Protein AF-A0A1F5E9Q3-F1 (afdb_monomer_lite)

Sequence (68 aa):
MKSEMTKTDMIKKSTVDLLRLSEEMKVKVADLTMKISSKREKNFSKLKYLKRDRARVLGELSERNNNE

Foldseek 3Di:
DDQDDDPVNLVPDDLVRLVVVLVVLVVVLVVVVVCVVVVVDDPVVVSVSSVVVSVSSVVVNVVVVVVD

pLDDT: mean 87.66, std 11.06, range [51.91, 97.38]

Radius of gyration: 13.31 Å; chains: 1; bounding box: 29×17×37 Å

InterPro domains:
  IPR001854 Large ribosomal subunit protein uL29 [MF_00374] (5-64)
  IPR036049 Large ribosomal subunit protein uL29 superfamily [G3DSA:1.10.287.310] (4-67)
  IPR036049 Large ribosomal subunit protein uL29 superfamily [SSF46561] (5-66)

Structure (mmCIF, N/CA/C/O backbone):
data_AF-A0A1F5E9Q3-F1
#
_entry.id   AF-A0A1F5E9Q3-F1
#
loop_
_atom_site.group_PDB
_atom_site.id
_atom_site.type_symbol
_atom_site.label_atom_id
_atom_site.label_alt_id
_atom_site.label_comp_id
_atom_site.label_asym_id
_atom_site.label_entity_id
_atom_site.label_seq_id
_atom_site.pdbx_PDB_ins_code
_atom_site.Cartn_x
_atom_site.Cartn_y
_atom_site.Cartn_z
_atom_site.occupancy
_atom_site.B_iso_or_equiv
_atom_site.auth_seq_id
_atom_site.auth_comp_id
_atom_site.auth_asym_id
_atom_site.auth_atom_id
_atom_site.pdbx_PDB_model_num
ATOM 1 N N . MET A 1 1 ? 6.515 -7.806 14.453 1.00 54.19 1 MET A N 1
ATOM 2 C CA . MET A 1 1 ? 6.331 -8.231 13.046 1.00 54.19 1 MET A CA 1
ATOM 3 C C . MET A 1 1 ? 7.242 -7.381 12.172 1.00 54.19 1 MET A C 1
ATOM 5 O O . MET A 1 1 ? 7.242 -6.167 12.349 1.00 54.19 1 MET A O 1
ATOM 9 N N . LYS A 1 2 ? 8.075 -8.003 11.330 1.00 51.91 2 LYS A N 1
ATOM 10 C CA . LYS A 1 2 ? 8.986 -7.311 10.400 1.00 51.91 2 LYS A CA 1
ATOM 11 C C . LYS A 1 2 ? 8.224 -6.981 9.104 1.00 51.91 2 LYS A C 1
ATOM 13 O O . LYS A 1 2 ? 7.280 -7.682 8.768 1.00 51.91 2 LYS A O 1
ATOM 18 N N . SER A 1 3 ? 8.598 -5.892 8.434 1.00 56.34 3 SER A N 1
ATOM 19 C CA . SER A 1 3 ? 8.122 -5.559 7.079 1.00 56.34 3 SER A CA 1
ATOM 20 C C . SER A 1 3 ? 8.638 -6.638 6.119 1.00 56.34 3 SER A C 1
ATOM 22 O O . SER A 1 3 ? 9.831 -6.936 6.144 1.00 56.34 3 SER A O 1
ATOM 24 N N . GLU A 1 4 ? 7.734 -7.275 5.371 1.00 65.56 4 GLU A N 1
ATOM 25 C CA . GLU A 1 4 ? 8.017 -8.515 4.623 1.00 65.56 4 GLU A CA 1
ATOM 26 C C . GLU A 1 4 ? 8.588 -8.270 3.222 1.00 65.56 4 GLU A C 1
ATOM 28 O O . GLU A 1 4 ? 9.114 -9.195 2.617 1.00 65.56 4 GLU A O 1
ATOM 33 N N . MET A 1 5 ? 8.525 -7.041 2.702 1.00 68.50 5 MET A N 1
ATOM 34 C CA . MET A 1 5 ? 8.864 -6.770 1.305 1.00 68.50 5 MET A CA 1
ATOM 35 C C . MET A 1 5 ? 10.198 -6.032 1.159 1.00 68.50 5 MET A C 1
ATOM 37 O O . MET A 1 5 ? 10.328 -4.860 1.543 1.00 68.50 5 MET A O 1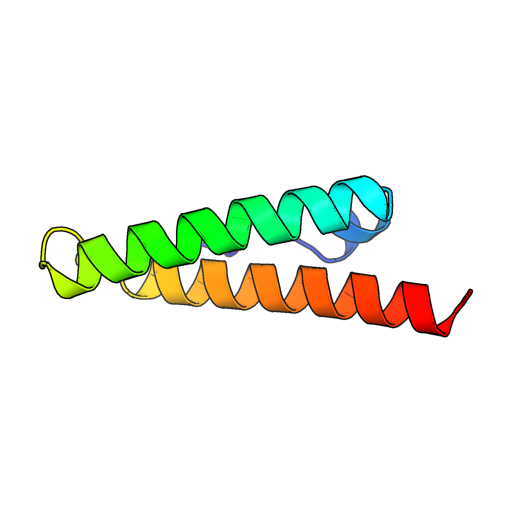
ATOM 41 N N . THR A 1 6 ? 11.193 -6.727 0.603 1.00 73.12 6 THR A N 1
ATOM 42 C CA . THR A 1 6 ? 12.541 -6.191 0.372 1.00 73.12 6 THR A CA 1
ATOM 43 C C . THR A 1 6 ? 12.663 -5.537 -1.010 1.00 73.12 6 THR A C 1
ATOM 45 O O . THR A 1 6 ? 11.876 -5.820 -1.913 1.00 73.12 6 THR A O 1
ATOM 48 N N . LYS A 1 7 ? 13.661 -4.656 -1.206 1.00 69.38 7 LYS A N 1
ATOM 49 C CA . LYS A 1 7 ? 13.925 -4.036 -2.524 1.00 69.38 7 LYS A CA 1
ATOM 50 C C . LYS A 1 7 ? 14.214 -5.094 -3.597 1.00 69.38 7 LYS A C 1
ATOM 52 O O . LYS A 1 7 ? 13.713 -4.992 -4.711 1.00 69.38 7 LYS A O 1
ATOM 57 N N . THR A 1 8 ? 14.907 -6.166 -3.227 1.00 67.12 8 THR A N 1
ATOM 58 C CA . THR A 1 8 ? 15.208 -7.309 -4.100 1.00 67.12 8 THR A CA 1
ATOM 59 C C . THR A 1 8 ? 13.951 -8.030 -4.596 1.00 67.12 8 THR A C 1
ATOM 61 O O . THR A 1 8 ? 13.905 -8.446 -5.753 1.00 67.12 8 THR A O 1
ATOM 64 N N . ASP A 1 9 ? 12.914 -8.143 -3.760 1.00 73.62 9 ASP A N 1
ATOM 65 C CA . ASP A 1 9 ? 11.637 -8.760 -4.154 1.00 73.62 9 ASP A CA 1
ATOM 66 C C . ASP A 1 9 ? 10.856 -7.889 -5.147 1.00 73.62 9 ASP A C 1
ATOM 68 O O . ASP A 1 9 ? 10.111 -8.409 -5.978 1.00 73.62 9 ASP A O 1
ATOM 72 N N . MET A 1 10 ? 11.034 -6.565 -5.079 1.00 75.12 10 MET A N 1
ATOM 73 C CA . MET A 1 10 ? 10.389 -5.610 -5.984 1.00 75.12 10 MET A CA 1
ATOM 74 C C . MET A 1 10 ? 11.092 -5.542 -7.343 1.00 75.12 10 MET A C 1
ATOM 76 O O . MET A 1 10 ? 10.417 -5.524 -8.367 1.00 75.12 10 MET A O 1
ATOM 80 N N . ILE A 1 11 ? 12.430 -5.587 -7.374 1.00 69.69 11 ILE A N 1
ATOM 81 C CA . ILE A 1 11 ? 13.218 -5.562 -8.622 1.00 69.69 11 ILE A CA 1
ATOM 82 C C . ILE A 1 11 ? 12.839 -6.730 -9.546 1.00 69.69 11 ILE A C 1
ATOM 84 O O . ILE A 1 11 ? 12.734 -6.552 -10.754 1.00 69.69 11 ILE A O 1
ATOM 88 N N . LYS A 1 12 ? 12.548 -7.910 -8.982 1.00 80.00 12 LYS A N 1
ATOM 89 C CA . LYS A 1 12 ? 12.142 -9.102 -9.748 1.00 80.00 12 LYS A CA 1
ATOM 90 C C . LYS A 1 12 ? 10.727 -9.028 -10.340 1.00 80.00 12 LYS A C 1
ATOM 92 O O . LYS A 1 12 ? 10.380 -9.873 -11.160 1.00 80.00 12 LYS A O 1
ATOM 97 N N . LYS A 1 13 ? 9.891 -8.080 -9.908 1.00 80.75 13 LYS A N 1
ATOM 98 C CA . LYS A 1 13 ? 8.516 -7.911 -10.404 1.00 80.75 13 LYS A CA 1
ATOM 99 C C . LYS A 1 13 ? 8.496 -7.026 -11.646 1.00 80.75 13 LYS A C 1
ATOM 101 O O . LYS A 1 13 ? 9.279 -6.081 -11.743 1.00 80.75 13 LYS A O 1
ATOM 106 N N . SER A 1 14 ? 7.569 -7.290 -12.568 1.00 89.00 14 SER A N 1
ATOM 107 C CA . SER A 1 14 ? 7.316 -6.382 -13.692 1.00 89.00 14 SER A CA 1
ATOM 108 C C . SER A 1 14 ? 6.709 -5.060 -13.200 1.00 89.00 14 SER A C 1
ATOM 110 O O . SER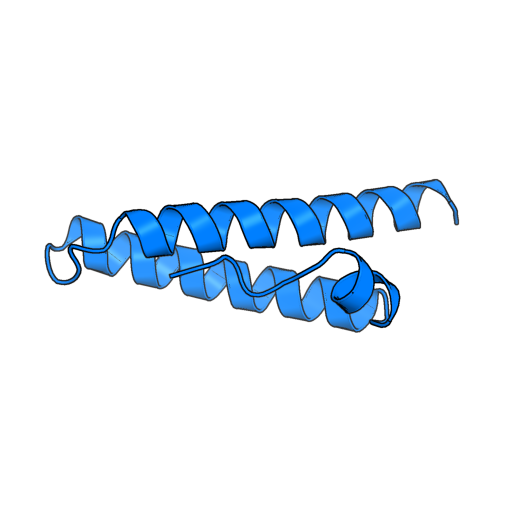 A 1 14 ? 6.150 -4.989 -12.102 1.00 89.00 14 SER A O 1
ATOM 112 N N . THR A 1 15 ? 6.786 -4.001 -14.010 1.00 89.56 15 THR A N 1
ATOM 113 C CA . THR A 1 15 ? 6.139 -2.711 -13.697 1.00 89.56 15 THR A CA 1
ATOM 114 C C . THR A 1 15 ? 4.628 -2.880 -13.492 1.00 89.56 15 THR A C 1
ATOM 116 O O . THR A 1 15 ? 4.062 -2.320 -12.555 1.00 89.56 15 THR A O 1
ATOM 119 N N . VAL A 1 16 ? 3.984 -3.738 -14.292 1.00 91.25 16 VAL A N 1
ATOM 120 C CA . VAL A 1 16 ? 2.554 -4.070 -14.162 1.00 91.25 16 VAL A CA 1
ATOM 121 C C . VAL A 1 16 ? 2.256 -4.754 -12.823 1.00 91.25 16 VAL A C 1
ATOM 123 O O . VAL A 1 16 ? 1.294 -4.390 -12.144 1.00 91.25 16 VAL A O 1
ATOM 126 N N . ASP A 1 17 ? 3.098 -5.696 -12.395 1.00 91.25 17 ASP A N 1
ATOM 127 C CA . ASP A 1 17 ? 2.933 -6.375 -11.104 1.00 91.25 17 ASP A CA 1
ATOM 128 C C . ASP A 1 17 ? 3.113 -5.420 -9.922 1.00 91.25 17 ASP A C 1
ATOM 130 O O . ASP A 1 17 ? 2.396 -5.524 -8.925 1.00 91.25 17 ASP A O 1
ATOM 134 N N . LEU A 1 18 ? 4.058 -4.481 -10.019 1.00 91.31 18 LEU A N 1
ATOM 135 C CA . LEU A 1 18 ? 4.261 -3.451 -9.002 1.00 91.31 18 LEU A CA 1
ATOM 136 C C . LEU A 1 18 ? 3.069 -2.488 -8.925 1.00 91.31 18 LEU A C 1
ATOM 138 O O . LEU A 1 18 ? 2.634 -2.152 -7.821 1.00 91.31 18 LEU A O 1
ATOM 142 N N . LEU A 1 19 ? 2.492 -2.095 -10.065 1.00 92.50 19 LEU A N 1
ATOM 143 C CA . LEU A 1 19 ? 1.271 -1.283 -10.106 1.00 92.50 19 LEU A CA 1
ATOM 144 C C . LEU A 1 19 ? 0.102 -2.010 -9.440 1.00 92.50 19 LEU A C 1
ATOM 146 O O . LEU A 1 19 ? -0.529 -1.455 -8.535 1.00 92.50 19 LEU A O 1
ATOM 150 N N . ARG A 1 20 ? -0.134 -3.273 -9.818 1.00 93.81 20 ARG A N 1
ATOM 151 C CA . ARG A 1 20 ? -1.179 -4.114 -9.220 1.00 93.81 20 ARG A CA 1
ATOM 152 C C . ARG A 1 20 ? -1.003 -4.234 -7.708 1.00 93.81 20 ARG A C 1
ATOM 154 O O . ARG A 1 20 ? -1.947 -4.011 -6.952 1.00 93.81 20 ARG A O 1
ATOM 161 N N . LEU A 1 21 ? 0.218 -4.513 -7.262 1.00 91.94 21 LEU A N 1
ATOM 162 C CA . LEU A 1 21 ? 0.549 -4.605 -5.845 1.00 91.94 21 LEU A CA 1
ATOM 163 C C . LEU A 1 21 ? 0.286 -3.284 -5.106 1.00 91.94 21 LEU A C 1
ATOM 165 O O . LEU A 1 21 ? -0.248 -3.293 -3.997 1.00 91.94 21 LEU A O 1
ATOM 169 N N . SER A 1 22 ? 0.606 -2.142 -5.717 1.00 93.31 22 SER A N 1
ATOM 170 C CA . SER A 1 22 ? 0.375 -0.823 -5.116 1.00 93.31 22 SER A CA 1
ATOM 171 C C . SER A 1 22 ? -1.115 -0.532 -4.868 1.00 93.31 22 SER A C 1
ATOM 173 O O . SER A 1 22 ? -1.461 0.065 -3.836 1.00 93.31 22 SER A O 1
ATOM 175 N N . GLU A 1 23 ? -1.994 -0.999 -5.761 1.00 95.25 23 GLU A N 1
ATOM 176 C CA . GLU A 1 23 ? -3.447 -0.868 -5.632 1.00 95.25 23 GLU A CA 1
ATOM 177 C C . GLU A 1 23 ? -4.006 -1.844 -4.593 1.00 95.25 23 GLU A C 1
ATOM 179 O O . GLU A 1 23 ? -4.775 -1.439 -3.719 1.00 95.25 23 GLU A O 1
ATOM 184 N N . GLU A 1 24 ? -3.543 -3.095 -4.570 1.00 94.38 24 GLU A N 1
ATOM 185 C CA . GLU A 1 24 ? -3.912 -4.043 -3.509 1.00 94.38 24 GLU A CA 1
ATOM 186 C C . GLU A 1 24 ? -3.536 -3.509 -2.116 1.00 94.38 24 GLU A C 1
ATOM 188 O O . GLU A 1 24 ? -4.310 -3.600 -1.157 1.00 94.38 24 GLU A O 1
ATOM 193 N N . MET A 1 25 ? -2.358 -2.895 -1.991 1.00 94.56 25 MET A N 1
ATOM 194 C CA . MET A 1 25 ? -1.919 -2.271 -0.744 1.00 94.56 25 MET A CA 1
ATOM 195 C C . MET A 1 25 ? -2.748 -1.039 -0.387 1.00 94.56 25 MET A C 1
ATOM 197 O O . MET A 1 25 ? -3.031 -0.831 0.791 1.00 94.56 25 MET A O 1
ATOM 201 N N . LYS A 1 26 ? -3.164 -0.232 -1.369 1.00 95.31 26 LYS A N 1
ATOM 202 C CA . LYS A 1 26 ? -4.047 0.926 -1.156 1.00 95.31 26 LYS A CA 1
ATOM 203 C C . LYS A 1 26 ? -5.380 0.495 -0.546 1.00 95.31 26 LYS A C 1
ATOM 205 O O . LYS A 1 26 ? -5.796 1.070 0.460 1.00 95.31 26 LYS A O 1
ATOM 210 N N . VAL A 1 27 ? -5.998 -0.553 -1.095 1.00 97.12 27 VAL A N 1
ATOM 211 C CA . VAL A 1 27 ? -7.251 -1.121 -0.572 1.00 97.12 27 VAL A CA 1
ATOM 212 C C . VAL A 1 27 ? -7.060 -1.625 0.861 1.00 97.12 27 VAL A C 1
ATOM 214 O O . VAL A 1 27 ? -7.833 -1.270 1.751 1.00 97.12 27 VAL A O 1
ATOM 217 N N . LYS A 1 28 ? -5.983 -2.375 1.127 1.00 95.56 28 LYS A N 1
ATOM 218 C CA . LYS A 1 28 ? -5.666 -2.867 2.480 1.00 95.56 28 LYS A CA 1
ATOM 219 C C . LYS A 1 28 ? -5.410 -1.731 3.478 1.00 95.56 28 LYS A C 1
ATOM 221 O O . LYS A 1 28 ? -5.810 -1.838 4.635 1.00 95.56 28 LYS A O 1
ATOM 226 N N . VAL A 1 29 ? -4.756 -0.642 3.060 1.00 95.75 29 VAL A N 1
ATOM 227 C CA . VAL A 1 29 ? -4.550 0.549 3.905 1.00 95.75 29 VAL A CA 1
ATOM 228 C C . VAL A 1 29 ? -5.889 1.185 4.258 1.00 95.75 29 VAL A C 1
ATOM 230 O O . VAL A 1 29 ? -6.082 1.539 5.421 1.00 95.75 29 VAL A O 1
ATOM 233 N N . ALA A 1 30 ? -6.801 1.321 3.294 1.00 96.31 30 ALA A N 1
ATOM 234 C CA . ALA A 1 30 ? -8.124 1.889 3.531 1.00 96.31 30 ALA A CA 1
ATOM 235 C C . ALA A 1 30 ? -8.926 1.040 4.532 1.00 96.31 30 ALA A C 1
ATOM 237 O O . ALA A 1 30 ? -9.349 1.560 5.564 1.00 96.31 30 ALA A O 1
ATOM 238 N N . ASP A 1 31 ? -9.029 -0.271 4.298 1.00 96.19 31 ASP A N 1
ATOM 239 C CA . ASP A 1 31 ? -9.716 -1.211 5.196 1.00 96.19 31 ASP A CA 1
ATOM 240 C C . ASP A 1 31 ? -9.136 -1.179 6.619 1.00 96.19 31 ASP A C 1
ATOM 242 O O . ASP A 1 31 ? -9.857 -1.023 7.607 1.00 96.19 31 ASP A O 1
ATOM 246 N N . LEU A 1 32 ? -7.809 -1.254 6.738 1.00 95.75 32 LEU A N 1
ATOM 247 C CA . LEU A 1 32 ? -7.150 -1.249 8.038 1.00 95.75 32 LEU A CA 1
ATOM 248 C C . LEU A 1 32 ? -7.316 0.092 8.764 1.00 95.75 32 LEU A C 1
ATOM 250 O O . LEU A 1 32 ? -7.477 0.115 9.983 1.00 95.75 32 LEU A O 1
ATOM 254 N N . THR A 1 33 ? -7.325 1.202 8.022 1.00 95.56 33 THR A N 1
ATOM 255 C CA . THR A 1 33 ? -7.617 2.531 8.576 1.00 95.56 33 THR A CA 1
ATOM 256 C C . THR A 1 33 ? -9.039 2.573 9.131 1.00 95.56 33 THR A C 1
ATOM 258 O O . THR A 1 33 ? -9.221 2.968 10.278 1.00 95.56 33 THR A O 1
ATOM 261 N N . MET A 1 34 ? -10.035 2.080 8.386 1.00 97.38 34 MET A N 1
ATOM 262 C CA . MET A 1 34 ? -11.427 2.021 8.851 1.00 97.38 34 MET A CA 1
ATOM 263 C C . MET A 1 34 ? -11.593 1.140 10.099 1.00 97.38 34 MET A C 1
ATOM 265 O O . MET A 1 34 ? -12.294 1.514 11.044 1.00 97.38 34 MET A O 1
ATOM 269 N N . LYS A 1 35 ? -10.926 -0.019 10.147 1.00 96.44 35 LYS A N 1
ATOM 270 C CA . LYS A 1 35 ? -10.942 -0.915 11.318 1.00 96.44 35 LYS A CA 1
ATOM 271 C C . LYS A 1 35 ? -10.317 -0.268 12.554 1.00 96.44 35 LYS A C 1
ATOM 273 O O . LYS A 1 35 ? -10.858 -0.408 13.649 1.00 96.44 35 LYS A O 1
ATOM 278 N N . ILE A 1 36 ? -9.226 0.478 12.382 1.00 95.38 36 ILE A N 1
ATOM 279 C CA . ILE A 1 36 ? -8.590 1.234 13.468 1.00 95.38 36 ILE A CA 1
ATOM 280 C C . ILE A 1 36 ? -9.499 2.372 13.948 1.00 95.38 36 ILE A C 1
ATOM 282 O O . ILE A 1 36 ? -9.743 2.492 15.148 1.00 95.38 36 ILE A O 1
ATOM 286 N N . SER A 1 37 ? -10.065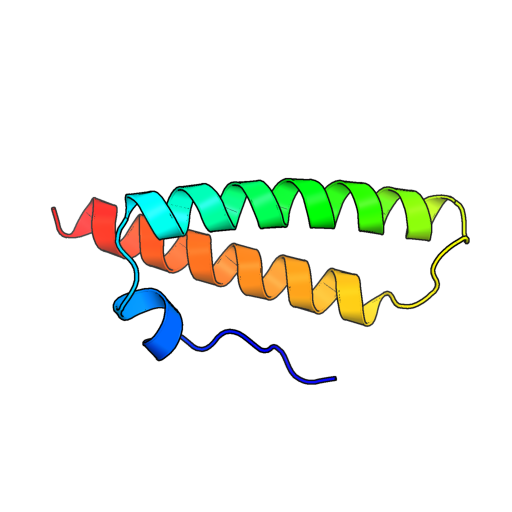 3.163 13.031 1.00 95.25 37 SER A N 1
ATOM 287 C CA . SER A 1 37 ? -10.987 4.259 13.367 1.00 95.25 37 SER A CA 1
ATOM 288 C C . SER A 1 37 ? -12.242 3.769 14.096 1.00 95.25 37 SER A C 1
ATOM 290 O O . SER A 1 37 ? -12.724 4.432 15.010 1.00 95.25 37 SER A O 1
ATOM 292 N N . SER A 1 38 ? -12.738 2.578 13.750 1.00 96.88 38 SER A N 1
ATOM 293 C CA . SER A 1 38 ? -13.867 1.921 14.427 1.00 96.88 38 SER A CA 1
ATOM 294 C C . SER A 1 38 ? -13.478 1.140 15.691 1.00 96.88 38 SER A C 1
ATOM 296 O O . SER A 1 38 ? -14.321 0.451 16.262 1.00 96.88 38 SER A O 1
ATOM 298 N N . LYS A 1 39 ? -12.216 1.226 16.145 1.00 94.25 39 LYS A N 1
ATOM 299 C CA . LYS A 1 39 ? -11.661 0.495 17.304 1.00 94.25 39 LYS A CA 1
ATOM 300 C C . LYS A 1 39 ? -11.749 -1.041 17.197 1.00 94.25 39 LYS A C 1
ATOM 302 O O . LYS A 1 39 ? -11.539 -1.730 18.194 1.00 94.25 39 LYS A O 1
ATOM 307 N N . ARG A 1 40 ? -12.019 -1.585 16.001 1.00 94.25 40 ARG A N 1
ATOM 308 C CA . ARG A 1 40 ? -12.056 -3.032 15.697 1.00 94.25 40 ARG A CA 1
ATOM 309 C C . ARG A 1 40 ? -10.665 -3.636 15.492 1.00 94.25 40 ARG A C 1
ATOM 311 O O . ARG A 1 40 ? -10.516 -4.850 15.483 1.00 94.25 40 ARG A O 1
ATOM 318 N N . GLU A 1 41 ? -9.655 -2.792 15.328 1.00 92.31 41 GLU A N 1
ATOM 319 C CA . GLU A 1 41 ? -8.247 -3.163 15.237 1.00 92.31 41 GLU A CA 1
ATOM 320 C C . GLU A 1 41 ? -7.421 -2.180 16.075 1.00 92.31 41 GLU A C 1
ATOM 322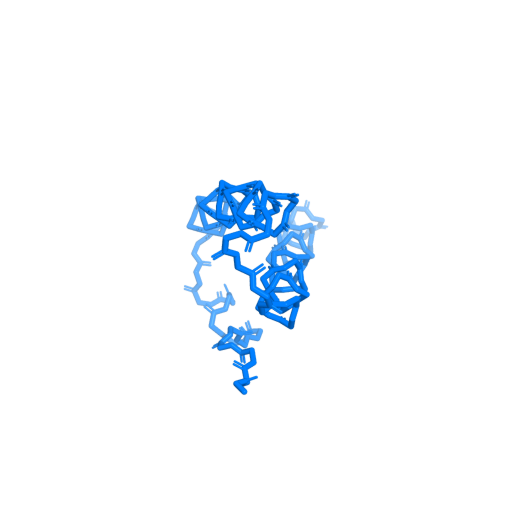 O O . GLU A 1 41 ? -7.657 -0.973 16.036 1.00 92.31 41 GLU A O 1
ATOM 327 N N . LYS A 1 42 ? -6.449 -2.689 16.837 1.00 91.75 42 LYS A N 1
ATOM 328 C CA . LYS A 1 42 ? -5.538 -1.879 17.670 1.00 91.75 42 LYS A CA 1
ATOM 329 C C . LYS A 1 42 ? -4.093 -1.944 17.180 1.00 91.75 42 LYS A C 1
ATOM 331 O O . LYS A 1 42 ? -3.212 -1.296 17.738 1.00 91.75 42 LYS A O 1
ATOM 336 N N . ASN A 1 43 ? -3.820 -2.718 16.134 1.00 89.06 43 ASN A N 1
ATOM 337 C CA . ASN A 1 43 ? -2.490 -2.872 15.575 1.00 89.06 43 ASN A CA 1
ATOM 338 C C . ASN A 1 43 ? -2.127 -1.709 14.633 1.00 89.06 43 ASN A C 1
ATOM 340 O O . ASN A 1 43 ? -2.060 -1.850 13.411 1.00 89.06 43 ASN A O 1
ATOM 344 N N . PHE A 1 44 ? -1.839 -0.545 15.218 1.00 91.88 44 PHE A N 1
ATOM 345 C CA . PHE A 1 44 ? -1.355 0.638 14.492 1.00 91.88 44 PHE A CA 1
ATOM 346 C C . PHE A 1 44 ? -0.031 0.379 13.760 1.00 91.88 44 PHE 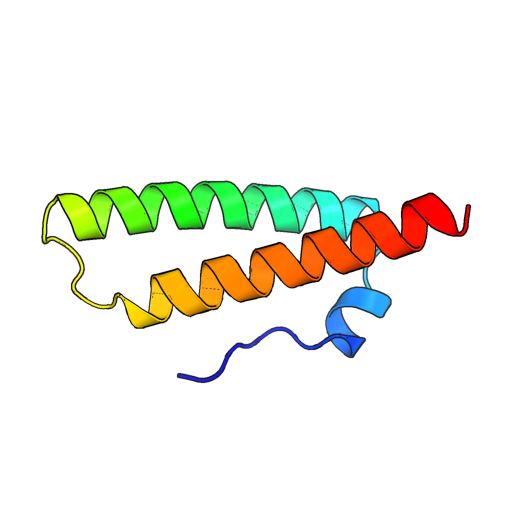A C 1
ATOM 348 O O . PHE A 1 44 ? 0.221 0.938 12.690 1.00 91.88 44 PHE A O 1
ATOM 355 N N . SER A 1 45 ? 0.806 -0.506 14.307 1.00 92.19 45 SER A N 1
ATOM 356 C CA . SER A 1 45 ? 2.070 -0.911 13.690 1.00 92.19 45 SER A CA 1
ATOM 357 C C . SER A 1 45 ? 1.845 -1.582 12.338 1.00 92.19 45 SER A C 1
ATOM 359 O O . SER A 1 45 ? 2.551 -1.265 11.383 1.00 92.19 45 SER A O 1
ATOM 361 N N . LYS A 1 46 ? 0.822 -2.435 12.207 1.00 91.06 46 LYS A N 1
ATOM 362 C CA . LYS A 1 46 ? 0.446 -3.063 10.931 1.00 91.06 46 LYS A CA 1
ATOM 363 C C . LYS A 1 46 ? 0.115 -2.018 9.864 1.00 91.06 46 LYS A C 1
ATOM 365 O O . LYS A 1 46 ? 0.609 -2.119 8.744 1.00 91.06 46 LYS A O 1
ATOM 370 N N . LEU A 1 47 ? -0.633 -0.971 10.223 1.00 93.69 47 LEU A N 1
ATOM 371 C CA . LEU A 1 47 ? -0.941 0.133 9.308 1.00 93.69 47 LEU A CA 1
ATOM 372 C C . LEU A 1 47 ? 0.315 0.918 8.921 1.00 93.69 47 LEU A C 1
ATOM 374 O O . LEU A 1 47 ? 0.503 1.242 7.748 1.00 93.69 47 LEU A O 1
ATOM 378 N N . LYS A 1 48 ? 1.195 1.192 9.889 1.00 93.62 48 LYS A N 1
ATOM 379 C CA . LYS A 1 48 ? 2.468 1.883 9.652 1.00 93.62 48 LYS A CA 1
ATOM 380 C C . LYS A 1 48 ? 3.360 1.115 8.676 1.00 93.62 48 LYS A C 1
ATOM 382 O O . LYS A 1 48 ? 3.898 1.723 7.752 1.00 93.62 48 LYS A O 1
ATOM 387 N N . TYR A 1 49 ? 3.515 -0.195 8.864 1.00 91.81 49 TYR A N 1
ATOM 388 C CA . TYR A 1 49 ? 4.336 -1.021 7.978 1.00 91.81 49 TYR A CA 1
ATOM 389 C C . TYR A 1 49 ? 3.724 -1.136 6.586 1.00 91.81 49 TYR A C 1
ATOM 391 O O . TYR A 1 49 ? 4.430 -0.915 5.612 1.00 91.81 49 TYR A O 1
ATOM 399 N N . LEU A 1 50 ? 2.409 -1.338 6.480 1.00 92.25 50 LEU A N 1
ATOM 400 C CA . LEU A 1 50 ? 1.741 -1.412 5.182 1.00 92.25 50 LEU A CA 1
ATOM 401 C C . LEU A 1 50 ? 1.868 -0.104 4.380 1.00 92.25 50 LEU A C 1
ATOM 403 O O . LEU A 1 50 ? 2.152 -0.135 3.185 1.00 92.25 50 LEU A O 1
ATOM 407 N N . LYS A 1 51 ? 1.720 1.056 5.039 1.00 93.38 51 LYS A N 1
ATOM 408 C CA . LYS A 1 51 ? 1.950 2.368 4.409 1.00 93.38 51 LYS A CA 1
ATOM 409 C C . LYS A 1 51 ? 3.398 2.530 3.941 1.00 93.38 51 LYS A C 1
ATOM 411 O O . LYS A 1 51 ? 3.627 3.021 2.839 1.00 93.38 51 LYS A O 1
ATOM 416 N N . ARG A 1 52 ? 4.365 2.106 4.761 1.00 93.75 52 ARG A N 1
ATOM 417 C CA . ARG A 1 52 ? 5.795 2.149 4.420 1.00 93.75 52 ARG A CA 1
ATOM 418 C C . ARG A 1 52 ? 6.111 1.263 3.221 1.00 93.75 52 ARG A C 1
ATOM 420 O O . ARG A 1 52 ? 6.797 1.710 2.310 1.00 93.75 52 ARG A O 1
ATOM 427 N N . ASP A 1 53 ? 5.607 0.038 3.216 1.00 91.69 53 ASP A N 1
ATOM 428 C CA . ASP A 1 53 ? 5.862 -0.917 2.144 1.00 91.69 53 ASP A CA 1
ATOM 429 C C . ASP A 1 53 ? 5.230 -0.426 0.832 1.00 91.69 53 ASP A C 1
ATOM 431 O O . ASP A 1 53 ? 5.872 -0.481 -0.213 1.00 91.69 53 ASP A O 1
ATOM 435 N N . ARG A 1 54 ? 4.031 0.175 0.886 1.00 92.69 54 ARG A N 1
ATOM 436 C CA . ARG A 1 54 ? 3.407 0.809 -0.286 1.00 92.69 54 ARG A CA 1
ATOM 437 C C . ARG A 1 54 ? 4.241 1.974 -0.820 1.00 92.69 54 ARG A C 1
ATOM 439 O O . ARG A 1 54 ? 4.389 2.108 -2.029 1.00 92.69 54 ARG A O 1
ATOM 446 N N . ALA A 1 55 ? 4.792 2.809 0.061 1.00 92.50 55 ALA A N 1
ATOM 447 C CA . ALA A 1 55 ? 5.663 3.911 -0.347 1.00 92.50 55 ALA A CA 1
ATOM 448 C C . ALA A 1 55 ? 6.934 3.410 -1.052 1.00 92.50 55 ALA A C 1
ATOM 450 O O . ALA A 1 55 ? 7.363 4.023 -2.023 1.00 92.50 55 ALA A O 1
ATOM 451 N N . ARG A 1 56 ? 7.498 2.273 -0.620 1.00 92.12 56 ARG A N 1
ATOM 452 C CA . ARG A 1 56 ? 8.633 1.645 -1.315 1.00 92.12 56 ARG A CA 1
ATOM 453 C C . ARG A 1 56 ? 8.268 1.180 -2.724 1.00 92.12 56 ARG A C 1
ATOM 455 O O . ARG A 1 56 ? 9.024 1.460 -3.644 1.00 92.12 56 ARG A O 1
ATOM 462 N N . VAL A 1 57 ? 7.115 0.527 -2.894 1.00 91.81 57 VAL A N 1
ATOM 463 C CA . VAL A 1 57 ? 6.629 0.089 -4.219 1.00 91.81 57 VAL A CA 1
ATOM 464 C C . VAL A 1 57 ? 6.448 1.285 -5.155 1.00 91.81 57 VAL A C 1
ATOM 466 O O . VAL A 1 57 ? 6.875 1.237 -6.302 1.00 91.81 57 VAL A O 1
ATOM 469 N N . LEU A 1 58 ? 5.862 2.379 -4.661 1.00 91.94 58 LEU A N 1
ATOM 470 C CA . LEU A 1 58 ? 5.708 3.609 -5.443 1.00 91.94 58 LEU A CA 1
ATOM 471 C C . LEU A 1 58 ? 7.051 4.269 -5.781 1.00 91.94 58 LEU A C 1
ATOM 473 O O . LEU A 1 58 ? 7.200 4.798 -6.877 1.00 91.94 58 LEU A O 1
ATOM 477 N N . GLY A 1 59 ? 8.023 4.224 -4.866 1.00 92.12 59 GLY A N 1
ATOM 478 C CA . GLY A 1 59 ? 9.383 4.699 -5.122 1.00 92.12 59 GLY A CA 1
ATOM 479 C C . GLY A 1 59 ? 10.058 3.925 -6.254 1.00 92.12 59 GLY A C 1
ATOM 480 O O . GLY A 1 59 ? 10.573 4.538 -7.177 1.00 92.12 59 GLY A O 1
ATOM 481 N N . GLU A 1 60 ? 9.971 2.594 -6.232 1.00 91.06 60 GLU A N 1
ATOM 482 C CA . GLU A 1 60 ? 10.498 1.727 -7.296 1.00 91.06 60 GLU A CA 1
ATOM 483 C C . GLU A 1 60 ? 9.803 1.980 -8.645 1.00 91.06 60 GLU A C 1
ATOM 485 O O . GLU A 1 60 ? 10.462 2.073 -9.676 1.00 91.06 60 GLU A O 1
ATOM 490 N N . LEU A 1 61 ? 8.475 2.141 -8.650 1.00 91.00 61 LEU A N 1
ATOM 491 C CA . LEU A 1 61 ? 7.726 2.510 -9.857 1.00 91.00 61 LEU A CA 1
ATOM 492 C C . LEU A 1 61 ? 8.180 3.860 -10.429 1.00 91.00 61 LEU A C 1
ATOM 494 O O . LEU A 1 61 ? 8.326 3.990 -11.640 1.00 91.00 61 LEU A O 1
ATOM 498 N N . SER A 1 62 ? 8.429 4.843 -9.561 1.00 92.38 62 SER A N 1
ATOM 499 C CA . SER A 1 62 ? 8.954 6.153 -9.955 1.00 92.38 62 SER A CA 1
ATOM 500 C C . SER A 1 62 ? 10.377 6.049 -10.517 1.00 92.38 62 SER A C 1
ATOM 502 O O . SER A 1 62 ? 10.658 6.616 -11.567 1.00 92.38 62 SER A O 1
ATOM 504 N N . GLU A 1 63 ? 11.265 5.283 -9.866 1.00 90.56 63 GLU A N 1
ATOM 505 C CA . GLU A 1 63 ? 12.632 5.020 -10.350 1.00 90.56 63 GLU A CA 1
ATOM 506 C C . GLU A 1 63 ? 12.615 4.408 -11.760 1.00 90.56 63 GLU A C 1
ATOM 508 O O . GLU A 1 63 ? 13.385 4.832 -12.615 1.00 90.56 63 GLU A O 1
ATOM 513 N N . ARG A 1 64 ? 11.710 3.460 -12.032 1.00 90.06 64 A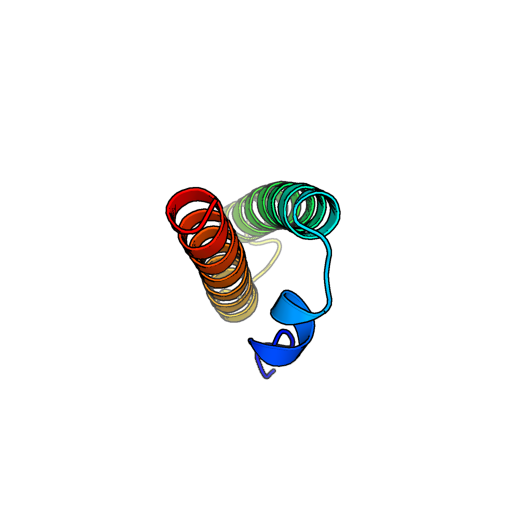RG A N 1
ATOM 514 C CA . ARG A 1 64 ? 11.567 2.844 -13.362 1.00 90.06 64 ARG A CA 1
ATOM 515 C C . ARG A 1 64 ? 11.058 3.821 -14.408 1.00 90.06 64 ARG A C 1
ATOM 517 O O . ARG A 1 64 ? 11.652 3.912 -15.470 1.00 90.06 64 ARG A O 1
ATOM 524 N N . ASN A 1 65 ? 10.022 4.589 -14.080 1.00 89.69 65 ASN A N 1
ATOM 525 C CA . ASN A 1 65 ? 9.452 5.576 -14.993 1.00 89.69 65 ASN A CA 1
ATOM 526 C C . ASN A 1 65 ? 10.443 6.695 -15.369 1.00 89.69 65 ASN A C 1
ATOM 528 O O . ASN A 1 65 ? 10.277 7.324 -16.402 1.00 89.69 65 ASN A O 1
ATOM 532 N N . ASN A 1 66 ? 11.448 6.974 -14.530 1.00 88.56 66 ASN A N 1
ATOM 533 C CA . ASN A 1 66 ? 12.490 7.965 -14.825 1.00 88.56 66 ASN A CA 1
ATOM 534 C C . ASN A 1 66 ? 13.685 7.388 -15.613 1.00 88.56 66 ASN A C 1
ATOM 536 O O . ASN A 1 66 ? 14.540 8.161 -16.039 1.00 88.56 66 ASN A O 1
ATOM 540 N N . ASN A 1 67 ? 13.775 6.060 -15.749 1.00 78.44 67 ASN A N 1
ATOM 541 C CA . ASN A 1 67 ? 14.864 5.348 -16.428 1.00 78.44 67 ASN A CA 1
ATOM 542 C C . ASN A 1 67 ? 14.428 4.707 -17.764 1.00 78.44 67 ASN A C 1
ATOM 544 O O . ASN A 1 67 ? 15.256 4.062 -18.411 1.00 78.44 67 ASN A O 1
ATOM 548 N N . GLU A 1 68 ? 13.154 4.845 -18.141 1.00 66.38 68 GLU A N 1
ATOM 549 C CA . GLU A 1 68 ? 12.604 4.534 -19.474 1.00 66.38 68 GLU A CA 1
ATOM 550 C C . GLU A 1 68 ? 12.682 5.766 -20.385 1.00 66.38 68 GLU A C 1
ATOM 552 O O . GLU A 1 68 ? 12.994 5.578 -21.584 1.00 66.38 68 GLU A O 1
#

Secondary structure (DSSP, 8-state):
------HHHHHTS-HHHHHHHHHHHHHHHHHHHHHHHTTS---HHHHHHHHHHHHHHHHHHHHHHTT-

Organism: NCBI:txid1797472